Protein AF-A0A9X4CJ69-F1 (afdb_monomer)

Solvent-accessible surface area (backbone atoms only — not comparable to full-atom values): 3520 Å² total; per-residue (Å²): 136,57,73,67,61,52,43,55,48,50,54,51,50,44,54,50,30,50,52,48,23,53,53,18,47,56,54,43,65,42,81,90,54,53,78,76,65,31,50,60,25,45,52,48,24,51,53,24,50,53,53,43,54,53,56,68,65,53,76,71,73,82,130

Mean predicted aligned error: 6.11 Å

Sequence (63 aa):
MGPTDAHIRAASLRSQALAVLAANQARAADQSLSPADHQIPTFYAEEAQELLGILDCVKLEPA

Structure (mmCIF, N/CA/C/O backbone):
data_AF-A0A9X4CJ69-F1
#
_entry.id   AF-A0A9X4CJ69-F1
#
loop_
_atom_site.group_PDB
_atom_site.id
_atom_site.type_symbol
_atom_site.label_atom_id
_atom_site.label_alt_id
_atom_site.label_comp_id
_ato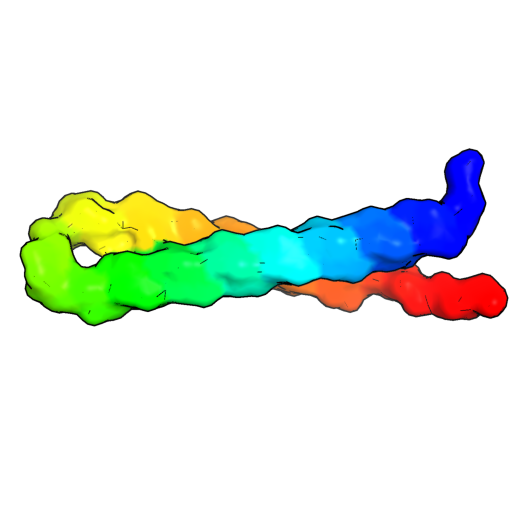m_site.label_asym_id
_atom_site.label_entity_id
_atom_site.label_seq_id
_atom_site.pdbx_PDB_ins_code
_atom_site.Cartn_x
_atom_site.Cartn_y
_atom_site.Cartn_z
_atom_site.occupancy
_atom_site.B_iso_or_equiv
_atom_site.auth_seq_id
_atom_site.auth_comp_id
_atom_site.auth_asym_id
_atom_site.auth_atom_id
_atom_site.pdbx_PDB_model_num
ATOM 1 N N . MET A 1 1 ? 24.799 3.080 -13.367 1.00 55.34 1 MET A N 1
ATOM 2 C CA . MET A 1 1 ? 23.776 2.436 -12.517 1.00 55.34 1 MET A CA 1
ATOM 3 C C . MET A 1 1 ? 23.122 1.369 -13.378 1.00 55.34 1 MET A C 1
ATOM 5 O O . MET A 1 1 ? 22.631 1.731 -14.440 1.00 55.34 1 MET A O 1
ATOM 9 N N . GLY A 1 2 ? 23.271 0.086 -13.039 1.00 63.94 2 GLY A N 1
ATOM 10 C CA . GLY A 1 2 ? 22.856 -1.013 -13.921 1.00 63.94 2 GLY A CA 1
ATOM 11 C C . GLY A 1 2 ? 21.356 -1.323 -13.815 1.00 63.94 2 GLY A C 1
ATOM 12 O O . GLY A 1 2 ? 20.750 -1.000 -12.791 1.00 63.94 2 GLY A O 1
ATOM 13 N N . PRO A 1 3 ? 20.747 -1.965 -14.828 1.00 63.09 3 PRO A N 1
ATOM 14 C CA . PRO A 1 3 ? 19.332 -2.362 -14.805 1.00 63.09 3 PRO A CA 1
ATOM 15 C C . PRO A 1 3 ? 18.976 -3.261 -13.601 1.00 63.09 3 PRO A C 1
ATOM 17 O O . PRO A 1 3 ? 17.903 -3.122 -13.017 1.00 63.09 3 PRO A O 1
ATOM 20 N N . THR A 1 4 ? 19.911 -4.092 -13.134 1.00 72.38 4 THR A N 1
ATOM 21 C CA . THR A 1 4 ? 19.753 -4.957 -11.951 1.00 72.38 4 THR A CA 1
ATOM 22 C C . THR A 1 4 ? 19.589 -4.171 -10.640 1.00 72.38 4 THR A C 1
ATOM 24 O O . THR A 1 4 ? 18.785 -4.547 -9.787 1.00 72.38 4 THR A O 1
ATOM 27 N N . ASP A 1 5 ? 20.275 -3.031 -10.489 1.00 79.94 5 ASP A N 1
ATOM 28 C CA . ASP A 1 5 ? 20.186 -2.195 -9.279 1.00 79.94 5 ASP A CA 1
ATOM 29 C C . ASP A 1 5 ? 18.835 -1.479 -9.167 1.00 79.94 5 ASP A C 1
ATOM 31 O O . ASP A 1 5 ? 18.389 -1.140 -8.068 1.00 79.94 5 ASP A O 1
ATOM 35 N N . ALA A 1 6 ? 18.208 -1.173 -10.306 1.00 79.50 6 ALA A N 1
ATOM 36 C CA . ALA A 1 6 ? 16.868 -0.597 -10.350 1.00 79.50 6 ALA A CA 1
ATOM 37 C C . ALA A 1 6 ? 15.823 -1.653 -9.971 1.00 79.50 6 ALA A C 1
ATOM 39 O O . ALA A 1 6 ? 14.903 -1.365 -9.206 1.00 79.50 6 ALA A O 1
ATOM 40 N N . HIS A 1 7 ? 16.028 -2.891 -10.424 1.00 82.12 7 HIS A N 1
ATOM 41 C CA . HIS A 1 7 ? 15.120 -4.000 -10.173 1.00 82.12 7 HIS A CA 1
ATOM 42 C C . HIS A 1 7 ? 15.048 -4.376 -8.686 1.00 82.12 7 HIS A C 1
ATOM 44 O O . HIS A 1 7 ? 13.967 -4.488 -8.106 1.00 82.12 7 HIS A O 1
ATOM 50 N N . ILE A 1 8 ? 16.208 -4.478 -8.033 1.00 87.19 8 ILE A N 1
ATOM 51 C CA . ILE A 1 8 ? 16.307 -4.751 -6.591 1.00 87.19 8 ILE A CA 1
ATOM 52 C C . ILE A 1 8 ? 15.668 -3.620 -5.772 1.00 87.19 8 ILE A C 1
ATOM 54 O O . ILE A 1 8 ? 14.951 -3.876 -4.802 1.00 87.19 8 ILE A O 1
ATOM 58 N N . ARG A 1 9 ? 15.883 -2.359 -6.168 1.00 86.75 9 ARG A N 1
ATOM 59 C CA . ARG A 1 9 ? 15.278 -1.206 -5.486 1.00 86.75 9 ARG A CA 1
ATOM 60 C C . ARG A 1 9 ? 13.765 -1.169 -5.632 1.00 86.75 9 ARG A C 1
ATOM 62 O O . ARG A 1 9 ? 13.094 -0.910 -4.639 1.00 86.75 9 ARG A O 1
ATOM 69 N N . ALA A 1 10 ? 13.230 -1.467 -6.812 1.00 88.12 10 ALA A N 1
ATOM 70 C CA . ALA A 1 10 ? 11.789 -1.545 -7.026 1.00 88.12 10 ALA A CA 1
ATOM 71 C C . ALA A 1 10 ? 11.150 -2.663 -6.185 1.00 88.12 10 ALA A C 1
ATOM 73 O O . ALA A 1 10 ? 10.141 -2.429 -5.525 1.00 88.12 10 ALA A O 1
ATOM 74 N N . ALA A 1 11 ? 11.775 -3.844 -6.119 1.00 89.38 11 ALA A N 1
ATOM 75 C CA . ALA A 1 1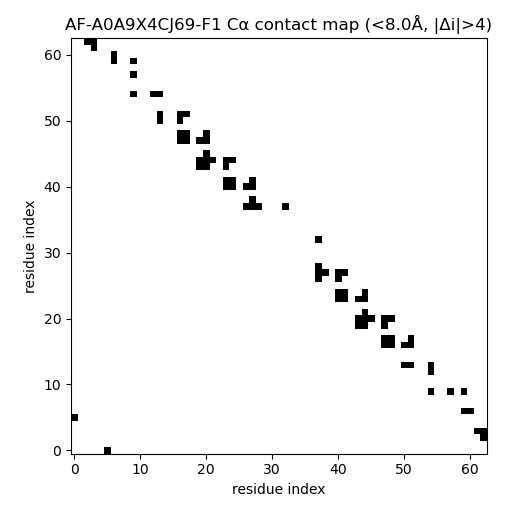1 ? 11.308 -4.942 -5.268 1.00 89.38 11 ALA A CA 1
ATOM 76 C C . ALA A 1 11 ? 11.339 -4.579 -3.769 1.00 89.38 11 ALA A C 1
ATOM 78 O O . ALA A 1 11 ? 10.398 -4.873 -3.024 1.00 89.38 11 ALA A O 1
ATOM 79 N N . SER A 1 12 ? 12.397 -3.891 -3.328 1.00 92.69 12 SER A N 1
ATOM 80 C CA . SER A 1 12 ? 12.505 -3.380 -1.959 1.00 92.69 12 SER A CA 1
ATOM 81 C C . SER A 1 12 ? 11.439 -2.323 -1.653 1.00 92.69 12 SER A C 1
ATOM 83 O O . SER A 1 12 ? 10.787 -2.389 -0.610 1.00 92.69 12 SER A O 1
ATOM 85 N N . LEU A 1 13 ? 11.206 -1.373 -2.564 1.00 93.88 13 LEU A N 1
ATOM 86 C CA . LEU A 1 13 ? 10.199 -0.326 -2.380 1.00 93.88 13 LEU A CA 1
ATOM 87 C C . LEU A 1 13 ? 8.782 -0.906 -2.371 1.00 93.88 13 LEU A C 1
ATOM 89 O O . LEU A 1 13 ? 7.965 -0.513 -1.545 1.00 93.88 13 LEU A O 1
ATOM 93 N N . ARG A 1 14 ? 8.519 -1.914 -3.209 1.00 94.56 14 ARG A N 1
ATOM 94 C CA . ARG A 1 14 ? 7.253 -2.655 -3.214 1.00 94.56 14 ARG A CA 1
ATOM 95 C C . ARG A 1 14 ? 7.007 -3.338 -1.873 1.00 94.56 14 ARG A C 1
ATOM 97 O O . ARG A 1 14 ? 5.911 -3.253 -1.333 1.00 94.56 14 ARG A O 1
ATOM 104 N N . SER A 1 15 ? 8.028 -3.992 -1.321 1.00 95.88 15 SER A N 1
ATOM 105 C CA . SER A 1 15 ? 7.927 -4.668 -0.020 1.00 95.88 15 SER A CA 1
ATOM 106 C C . SER A 1 15 ? 7.619 -3.679 1.110 1.00 95.88 15 SER A C 1
ATOM 108 O O . SER A 1 15 ? 6.790 -3.961 1.971 1.00 95.88 15 SER A O 1
ATOM 110 N N . GLN A 1 16 ? 8.234 -2.494 1.074 1.00 96.31 16 GLN A N 1
ATOM 111 C CA . GLN A 1 16 ? 7.950 -1.415 2.022 1.00 96.31 16 GLN A CA 1
ATOM 112 C C . GLN A 1 16 ? 6.523 -0.872 1.861 1.00 96.31 16 GLN A C 1
ATOM 114 O O . GLN A 1 16 ? 5.809 -0.751 2.853 1.00 96.31 16 GLN A O 1
ATOM 119 N N . ALA A 1 17 ? 6.077 -0.610 0.630 1.00 95.81 17 ALA A N 1
ATOM 120 C CA . ALA A 1 17 ? 4.720 -0.141 0.358 1.00 95.81 17 ALA A CA 1
ATOM 121 C C . ALA A 1 17 ? 3.657 -1.164 0.802 1.00 95.81 17 ALA A C 1
ATOM 123 O O . ALA A 1 17 ? 2.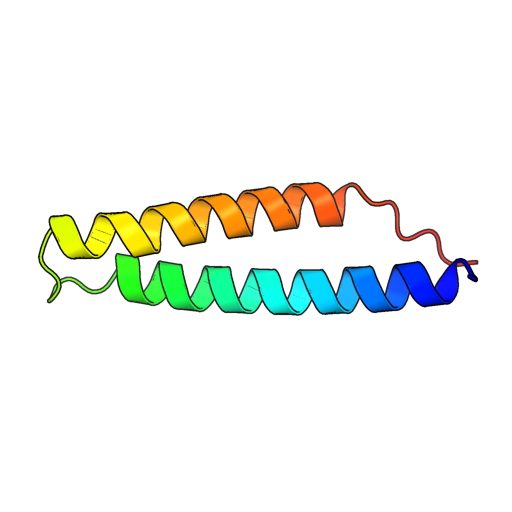660 -0.781 1.407 1.00 95.81 17 ALA A O 1
ATOM 124 N N . LEU A 1 18 ? 3.900 -2.467 0.612 1.00 96.75 18 LEU A N 1
ATOM 125 C CA . LEU A 1 18 ? 3.031 -3.531 1.134 1.00 96.75 18 LEU A CA 1
ATOM 126 C C . LEU A 1 18 ? 2.950 -3.525 2.665 1.00 96.75 18 LEU A C 1
ATOM 128 O O . LEU A 1 18 ? 1.864 -3.687 3.219 1.00 96.75 18 LEU A O 1
ATOM 132 N N . ALA A 1 19 ? 4.075 -3.328 3.356 1.00 97.12 19 ALA A N 1
ATOM 133 C CA . ALA A 1 19 ? 4.089 -3.255 4.815 1.00 97.12 19 ALA A CA 1
ATOM 134 C C . ALA A 1 19 ? 3.305 -2.037 5.332 1.00 97.12 19 ALA A C 1
ATOM 136 O O . ALA A 1 19 ? 2.522 -2.162 6.276 1.00 97.12 19 ALA A O 1
ATOM 137 N N . VAL A 1 20 ? 3.472 -0.877 4.687 1.00 95.56 20 VAL A N 1
ATOM 138 C CA . VAL A 1 20 ? 2.722 0.349 5.003 1.00 95.56 20 VAL A CA 1
ATOM 139 C C . VAL A 1 20 ? 1.230 0.151 4.744 1.00 95.56 20 VAL A C 1
ATOM 141 O O . VAL A 1 20 ? 0.425 0.494 5.608 1.00 95.56 20 VAL A O 1
ATOM 144 N N . LEU A 1 21 ? 0.857 -0.446 3.610 1.00 97.25 21 LEU A N 1
ATOM 145 C CA . LEU A 1 21 ? -0.534 -0.747 3.279 1.00 97.25 21 LEU A CA 1
ATOM 146 C C . LEU A 1 21 ? -1.171 -1.642 4.347 1.00 97.25 21 LEU A C 1
ATOM 148 O O . LEU A 1 21 ? -2.202 -1.285 4.911 1.00 97.25 21 LEU A O 1
ATOM 152 N N . ALA A 1 22 ? -0.528 -2.763 4.679 1.00 97.06 22 ALA A N 1
ATOM 153 C CA . ALA A 1 22 ? -1.053 -3.718 5.651 1.00 97.06 22 ALA A CA 1
ATOM 154 C C . ALA A 1 22 ? -1.216 -3.098 7.050 1.00 97.06 22 ALA A C 1
ATOM 156 O O . ALA A 1 22 ? -2.254 -3.274 7.689 1.00 97.06 22 ALA A O 1
ATOM 157 N N . ALA A 1 23 ? -0.221 -2.339 7.519 1.00 95.69 23 ALA A N 1
ATOM 158 C CA . ALA A 1 23 ? -0.274 -1.686 8.827 1.00 95.69 23 ALA A CA 1
ATOM 159 C C . ALA A 1 23 ? -1.399 -0.642 8.905 1.00 95.69 23 ALA A C 1
ATOM 161 O O . ALA A 1 23 ? -2.118 -0.565 9.903 1.00 95.69 23 ALA A O 1
ATOM 162 N N . ASN A 1 24 ? -1.574 0.144 7.844 1.00 95.31 24 ASN A N 1
ATOM 163 C CA . ASN A 1 24 ? -2.589 1.186 7.803 1.00 95.3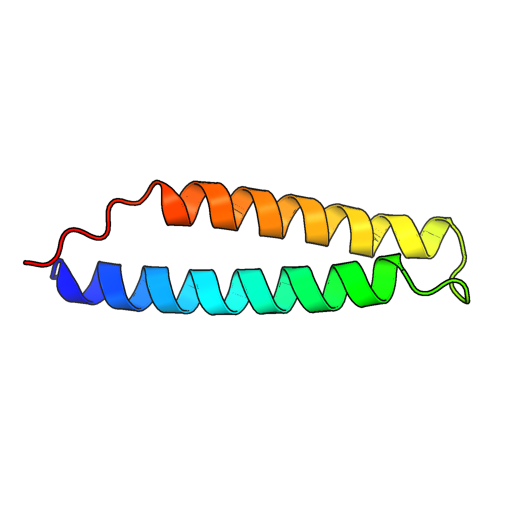1 24 ASN A CA 1
ATOM 164 C C . ASN A 1 24 ? -3.998 0.628 7.584 1.00 95.31 24 ASN A C 1
ATOM 166 O O . ASN A 1 24 ? -4.930 1.129 8.201 1.00 95.31 24 ASN A O 1
ATOM 170 N N . GLN A 1 25 ? -4.162 -0.452 6.818 1.00 94.62 25 GLN A N 1
ATOM 171 C CA . GLN A 1 25 ? -5.437 -1.170 6.724 1.00 94.62 25 GLN A CA 1
ATOM 172 C C . GLN A 1 25 ? -5.844 -1.785 8.066 1.00 94.62 25 GLN A C 1
ATOM 174 O O . GLN A 1 25 ? -6.994 -1.646 8.476 1.00 94.62 25 GLN A O 1
ATOM 179 N N . ALA A 1 26 ? -4.903 -2.412 8.781 1.00 93.94 26 ALA A N 1
ATOM 180 C CA . ALA A 1 26 ? -5.167 -2.966 10.108 1.00 93.94 26 ALA A CA 1
ATOM 181 C C . ALA A 1 26 ? -5.617 -1.877 11.091 1.00 93.94 26 ALA A C 1
ATOM 183 O O . ALA A 1 26 ? -6.573 -2.071 11.836 1.00 93.94 26 ALA A O 1
ATOM 184 N N . ARG A 1 27 ? -4.968 -0.708 11.048 1.00 90.88 27 ARG A N 1
ATOM 185 C CA . ARG A 1 27 ? -5.326 0.437 11.887 1.00 90.88 27 ARG A CA 1
ATOM 186 C C . ARG A 1 27 ? -6.630 1.109 11.444 1.00 90.88 27 ARG A C 1
ATOM 188 O O . ARG A 1 27 ? -7.412 1.503 12.291 1.00 90.88 27 ARG A O 1
ATOM 195 N N . ALA A 1 28 ? -6.911 1.199 10.146 1.00 89.31 28 ALA A N 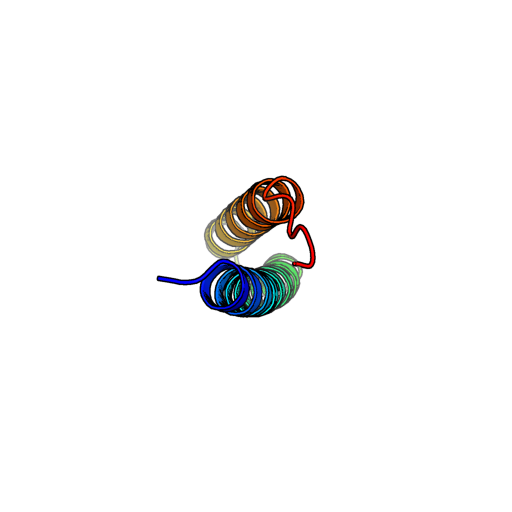1
ATOM 196 C CA . ALA A 1 28 ? -8.181 1.715 9.630 1.00 89.31 28 ALA A CA 1
ATOM 197 C C . ALA A 1 28 ? -9.370 0.800 9.974 1.00 89.31 28 ALA A C 1
ATOM 199 O O . ALA A 1 28 ? -10.496 1.279 10.084 1.00 89.31 28 ALA A O 1
ATOM 200 N N . ALA A 1 29 ? -9.130 -0.502 10.151 1.00 90.25 29 ALA A N 1
ATOM 201 C CA . ALA A 1 29 ? -10.136 -1.476 10.572 1.00 90.25 29 ALA A CA 1
ATOM 202 C C . ALA A 1 29 ? -10.332 -1.543 12.099 1.00 90.25 29 ALA A C 1
ATOM 204 O O . ALA A 1 29 ? -11.247 -2.228 12.563 1.00 90.25 29 ALA A O 1
ATOM 205 N N . ASP A 1 30 ? -9.497 -0.856 12.882 1.00 92.25 30 ASP A N 1
ATOM 206 C CA . ASP A 1 30 ? -9.586 -0.843 14.340 1.00 92.25 30 ASP A CA 1
ATOM 207 C C . ASP A 1 30 ? -10.778 0.002 14.803 1.00 92.25 30 ASP A C 1
ATOM 209 O O . ASP A 1 30 ? -10.719 1.225 14.867 1.00 92.25 30 ASP A O 1
ATOM 213 N N . GLN A 1 31 ? -11.872 -0.672 15.154 1.00 86.50 31 GLN A N 1
ATOM 214 C CA . GLN A 1 31 ? -13.128 -0.050 15.586 1.00 86.50 31 GLN A CA 1
ATOM 215 C C . GLN A 1 31 ? -13.038 0.660 16.946 1.00 86.50 31 GLN A C 1
ATOM 217 O O . GLN A 1 31 ? -14.000 1.311 17.351 1.00 86.50 31 GLN A O 1
ATOM 222 N N . SER A 1 32 ? -11.928 0.509 17.678 1.00 90.50 32 SER A N 1
ATOM 223 C CA . SER A 1 32 ? -11.708 1.229 18.936 1.00 90.50 32 SER A CA 1
ATOM 224 C C . SER A 1 32 ? -11.277 2.683 18.726 1.00 90.50 32 SER A C 1
ATOM 226 O O . SER A 1 32 ? -11.325 3.479 19.667 1.00 90.50 32 SER A O 1
ATOM 228 N N . LEU A 1 33 ? -10.878 3.040 17.502 1.00 83.38 33 LEU A N 1
ATOM 229 C CA .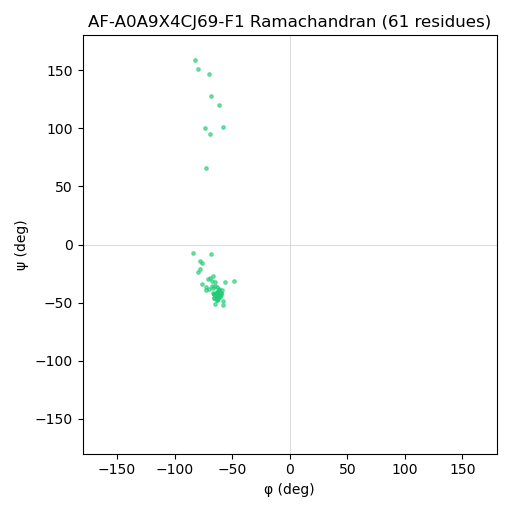 LEU A 1 33 ? -10.436 4.379 17.146 1.00 83.38 33 LEU A CA 1
ATOM 230 C C . LEU A 1 33 ? -11.617 5.330 16.911 1.00 83.38 33 LEU A C 1
ATOM 232 O O . LEU A 1 33 ? -12.712 4.951 16.498 1.00 83.38 33 LEU A O 1
ATOM 236 N N . SER A 1 34 ? -11.390 6.616 17.176 1.00 87.19 34 SER A N 1
ATOM 237 C CA . SER A 1 34 ? -12.345 7.667 16.818 1.00 87.19 34 SER A CA 1
ATOM 238 C C . SER A 1 34 ? -12.372 7.850 15.299 1.00 87.19 34 SER A C 1
ATOM 240 O O . SER A 1 34 ? -11.311 7.780 14.685 1.00 87.19 34 SER A O 1
ATOM 242 N N . PRO A 1 35 ? -13.508 8.200 14.665 1.00 79.12 35 PRO A N 1
ATOM 243 C CA . PRO A 1 35 ? -13.581 8.463 13.223 1.00 79.12 35 PRO A CA 1
ATOM 244 C C . PRO A 1 35 ? -12.501 9.415 12.679 1.00 79.12 35 PRO A C 1
ATOM 246 O O . PRO A 1 35 ? -12.063 9.255 11.543 1.00 79.12 35 PRO A O 1
ATOM 249 N N . ALA A 1 36 ? -12.039 10.379 13.484 1.00 82.44 36 ALA A N 1
ATOM 250 C CA . ALA A 1 36 ? -10.924 11.260 13.122 1.00 82.44 36 ALA A CA 1
ATOM 251 C C . ALA A 1 36 ? -9.578 10.509 13.031 1.00 82.44 36 ALA A C 1
ATOM 253 O O . ALA A 1 36 ? -8.774 10.776 12.141 1.00 82.44 36 ALA A O 1
ATOM 254 N N . ASP A 1 37 ? -9.366 9.520 13.897 1.00 86.00 37 ASP A N 1
ATOM 255 C CA . ASP A 1 37 ? -8.171 8.675 13.935 1.00 86.00 37 ASP A CA 1
ATOM 256 C C . ASP A 1 37 ? -8.154 7.610 12.823 1.00 86.00 37 ASP A C 1
ATOM 258 O O . ASP A 1 37 ? -7.088 7.071 12.529 1.00 86.00 37 ASP A O 1
ATOM 262 N N . HIS A 1 38 ? -9.293 7.336 12.165 1.00 84.88 38 HIS A N 1
ATOM 263 C CA . HIS A 1 38 ? -9.376 6.462 10.981 1.00 84.88 38 HIS A CA 1
ATOM 264 C C . HIS A 1 38 ? -8.959 7.161 9.678 1.00 84.88 38 HIS A C 1
ATOM 266 O O . HIS A 1 38 ? -8.555 6.487 8.727 1.00 84.88 38 HIS A O 1
ATOM 272 N N . GLN A 1 39 ? -9.036 8.495 9.608 1.00 87.94 39 GLN A N 1
ATOM 273 C CA . G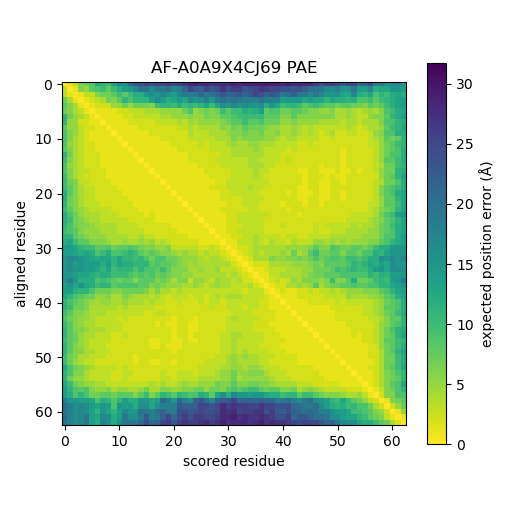LN A 1 39 ? -8.749 9.236 8.372 1.00 87.94 39 GLN A CA 1
ATOM 274 C C . GLN A 1 39 ? -7.283 9.108 7.960 1.00 87.94 39 GL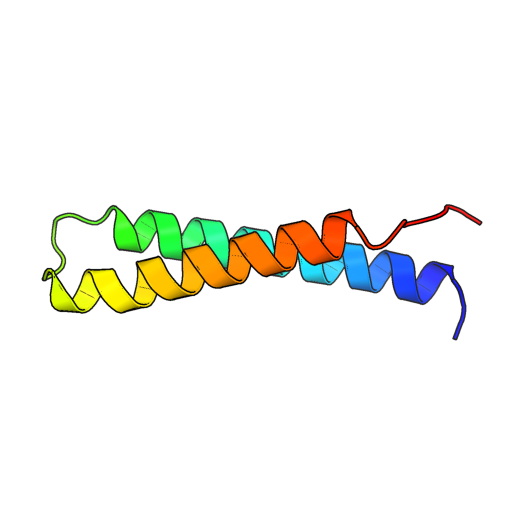N A C 1
ATOM 276 O O . GLN A 1 39 ? -6.985 8.873 6.792 1.00 87.94 39 GLN A O 1
ATOM 281 N N . ILE A 1 40 ? -6.373 9.212 8.930 1.00 89.56 40 ILE A N 1
ATOM 282 C CA . ILE A 1 40 ? -4.930 9.160 8.680 1.00 89.56 40 ILE A CA 1
ATOM 283 C C .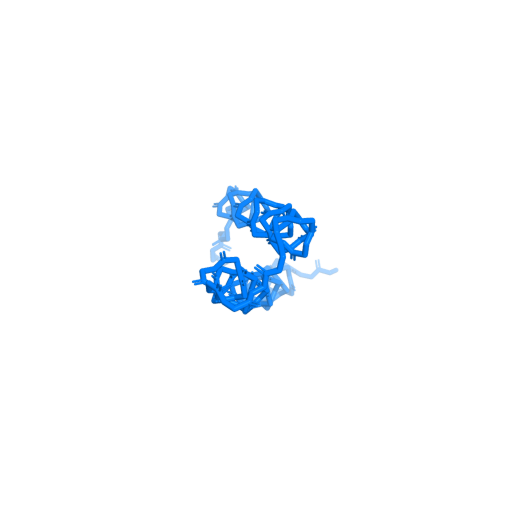 ILE A 1 40 ? -4.502 7.772 8.155 1.00 89.56 40 ILE A C 1
ATOM 285 O O . ILE A 1 40 ? -3.861 7.716 7.106 1.00 89.56 40 ILE A O 1
ATOM 289 N N . PRO A 1 41 ? -4.866 6.643 8.799 1.00 90.44 41 PRO A N 1
ATOM 290 C CA . PRO A 1 41 ? -4.579 5.316 8.261 1.00 90.44 41 PRO A CA 1
ATOM 291 C C . PRO A 1 41 ? -5.235 5.055 6.903 1.00 90.44 41 PRO A C 1
ATOM 293 O O . PRO A 1 41 ? -4.610 4.460 6.034 1.00 90.44 41 PRO A O 1
ATOM 296 N N . THR A 1 42 ? -6.465 5.522 6.684 1.00 91.06 42 THR A N 1
ATOM 297 C CA . THR A 1 42 ? -7.138 5.341 5.386 1.00 91.06 42 THR A CA 1
ATOM 298 C C . THR A 1 42 ? -6.368 6.046 4.268 1.00 91.06 42 THR A C 1
ATOM 300 O O . THR A 1 42 ? -6.055 5.420 3.260 1.00 91.06 42 THR A O 1
ATOM 303 N N . PHE A 1 43 ? -5.959 7.299 4.491 1.00 93.06 43 PHE A N 1
ATOM 304 C CA . PHE A 1 43 ? -5.148 8.066 3.543 1.00 93.06 43 PHE A CA 1
ATOM 305 C C . PHE A 1 43 ? -3.824 7.363 3.200 1.00 93.06 43 PHE A C 1
ATOM 307 O O . PHE A 1 43 ? -3.497 7.179 2.031 1.00 93.06 43 PHE A O 1
ATOM 314 N N . TYR A 1 44 ? -3.077 6.899 4.208 1.00 93.62 44 TYR A N 1
ATOM 315 C CA . TYR A 1 44 ? -1.805 6.210 3.962 1.00 93.62 44 TYR A CA 1
ATOM 316 C C . TYR A 1 44 ? -1.974 4.836 3.307 1.00 93.62 44 TYR A C 1
ATOM 318 O O . TYR A 1 44 ? -1.080 4.388 2.589 1.00 93.62 44 TYR A O 1
ATOM 326 N N . ALA A 1 45 ? -3.094 4.148 3.547 1.00 94.44 45 ALA A N 1
ATOM 327 C CA . ALA A 1 45 ? -3.418 2.924 2.827 1.00 94.44 45 ALA A CA 1
ATOM 328 C C . ALA A 1 45 ? -3.672 3.214 1.337 1.00 94.44 45 ALA A C 1
ATOM 330 O O . ALA A 1 45 ? -3.155 2.496 0.484 1.00 94.44 45 ALA A O 1
ATOM 331 N N . GLU A 1 46 ? -4.399 4.284 1.014 1.00 96.00 46 GLU A N 1
ATOM 332 C CA . GLU A 1 46 ? -4.646 4.704 -0.372 1.00 96.00 46 GLU A CA 1
ATOM 333 C C . GLU A 1 46 ? -3.347 5.100 -1.094 1.00 96.00 46 GLU A C 1
ATOM 335 O O . GLU A 1 46 ? -3.069 4.563 -2.169 1.00 96.00 46 GLU A O 1
ATOM 340 N N . GLU A 1 47 ? -2.495 5.931 -0.482 1.00 95.88 47 GLU A N 1
ATOM 341 C CA . GLU A 1 47 ? -1.188 6.297 -1.059 1.00 95.88 47 GLU A CA 1
ATOM 342 C C . GLU A 1 47 ? -0.287 5.074 -1.279 1.00 95.88 47 GLU A C 1
ATOM 344 O O . GLU A 1 47 ? 0.352 4.934 -2.326 1.00 95.88 47 GLU A O 1
ATOM 349 N N . ALA A 1 48 ? -0.227 4.160 -0.304 1.00 95.56 48 ALA A N 1
ATOM 350 C CA . ALA A 1 48 ? 0.571 2.946 -0.430 1.00 95.56 48 ALA A CA 1
ATOM 351 C C . ALA A 1 48 ? 0.065 2.058 -1.576 1.00 95.56 48 ALA A C 1
ATOM 353 O O . ALA A 1 48 ? 0.867 1.450 -2.287 1.00 95.56 48 ALA A O 1
ATOM 354 N N . GLN A 1 49 ? -1.249 2.003 -1.786 1.00 95.88 49 GLN A N 1
ATOM 355 C CA . GLN A 1 49 ? -1.843 1.254 -2.884 1.00 95.88 49 GLN A CA 1
ATOM 356 C C . GLN A 1 49 ? -1.569 1.897 -4.251 1.00 95.88 49 GLN A C 1
ATOM 358 O O . GLN A 1 49 ? -1.271 1.181 -5.210 1.00 95.88 49 GLN A O 1
ATOM 363 N N . GLU A 1 50 ? -1.586 3.225 -4.345 1.00 95.31 50 GLU A N 1
ATOM 364 C CA . GLU A 1 50 ? -1.211 3.945 -5.566 1.00 95.31 50 GLU A CA 1
ATOM 365 C C . GLU A 1 50 ? 0.276 3.747 -5.909 1.00 95.31 50 GLU A C 1
ATOM 367 O O . GLU A 1 50 ? 0.619 3.418 -7.049 1.00 95.31 50 GLU A O 1
ATOM 372 N N . LEU A 1 51 ? 1.161 3.825 -4.908 1.00 93.50 51 LEU A N 1
ATOM 373 C CA . LEU A 1 51 ? 2.590 3.530 -5.063 1.00 93.50 51 LEU A CA 1
ATOM 374 C C . LEU A 1 51 ? 2.843 2.104 -5.564 1.00 93.50 51 LEU A C 1
ATOM 376 O O . LEU A 1 51 ? 3.721 1.900 -6.403 1.00 93.50 51 LEU A O 1
ATOM 380 N N . LEU A 1 52 ? 2.080 1.118 -5.085 1.00 94.12 52 LEU A N 1
ATOM 381 C CA . LEU A 1 52 ? 2.161 -0.255 -5.589 1.00 94.12 52 LEU A CA 1
ATOM 382 C C . LEU A 1 52 ? 1.763 -0.337 -7.063 1.00 94.12 52 LEU A C 1
ATOM 384 O O . LEU A 1 52 ? 2.475 -0.978 -7.833 1.00 94.12 52 LEU A O 1
ATOM 388 N N . GLY A 1 53 ? 0.702 0.363 -7.471 1.00 91.88 53 GLY A N 1
ATOM 389 C CA . GLY A 1 53 ? 0.292 0.442 -8.874 1.00 91.88 53 GLY A CA 1
ATOM 390 C C . GLY A 1 53 ? 1.378 1.039 -9.773 1.00 91.88 53 GLY A C 1
ATOM 391 O O . GLY A 1 53 ? 1.653 0.511 -10.852 1.00 91.88 53 GLY A O 1
ATOM 392 N N . ILE A 1 54 ? 2.062 2.090 -9.309 1.00 90.81 54 ILE A N 1
ATOM 393 C CA . ILE A 1 54 ? 3.203 2.683 -10.022 1.00 90.81 54 ILE A CA 1
ATOM 394 C C . ILE A 1 54 ? 4.350 1.672 -10.128 1.00 90.81 54 ILE A C 1
ATOM 396 O O . ILE A 1 54 ? 4.896 1.474 -11.212 1.00 90.81 54 ILE A O 1
ATOM 400 N N . LEU A 1 55 ? 4.705 1.011 -9.024 1.00 89.25 55 LEU A N 1
ATOM 401 C CA . LEU A 1 55 ? 5.796 0.035 -8.981 1.00 89.25 55 LEU A CA 1
ATOM 402 C C . LEU A 1 55 ? 5.522 -1.209 -9.833 1.00 89.25 55 LEU A C 1
ATOM 404 O O . LEU A 1 55 ? 6.462 -1.755 -10.403 1.00 89.25 55 LEU A O 1
ATOM 408 N N . ASP A 1 56 ? 4.262 -1.621 -9.963 1.00 85.81 56 ASP A N 1
ATOM 409 C CA . ASP A 1 56 ? 3.829 -2.687 -10.873 1.00 85.81 56 ASP A CA 1
ATOM 410 C C . ASP A 1 56 ? 3.969 -2.291 -12.351 1.00 85.81 56 ASP A C 1
ATOM 412 O O . ASP A 1 56 ? 4.258 -3.137 -13.199 1.00 85.81 56 ASP A O 1
ATOM 416 N N . CYS A 1 57 ? 3.810 -1.002 -12.667 1.00 83.12 57 CYS A N 1
ATOM 417 C CA . CYS A 1 57 ? 3.991 -0.469 -14.019 1.00 83.12 57 CYS A CA 1
ATOM 418 C C . CYS A 1 57 ? 5.465 -0.283 -14.400 1.00 83.12 57 CYS A C 1
ATOM 420 O O . CYS A 1 57 ? 5.792 -0.223 -15.590 1.00 83.12 57 CYS A O 1
ATOM 422 N N . VAL A 1 58 ? 6.368 -0.188 -13.417 1.00 77.75 58 VAL A N 1
ATOM 423 C CA . VAL A 1 58 ? 7.809 -0.192 -13.674 1.00 77.75 58 VAL A CA 1
ATOM 424 C C . VAL A 1 58 ? 8.174 -1.596 -14.132 1.00 77.75 58 VAL A C 1
ATOM 426 O O . VAL A 1 58 ? 8.387 -2.501 -13.330 1.00 77.75 58 VAL A O 1
ATOM 429 N N . LYS A 1 59 ? 8.207 -1.779 -15.454 1.00 63.00 59 LYS A N 1
ATOM 430 C CA . LYS A 1 59 ? 8.554 -3.039 -16.102 1.00 63.00 59 LYS A CA 1
ATOM 431 C C . LYS A 1 59 ? 9.954 -3.446 -15.653 1.00 63.00 59 LYS A C 1
ATOM 433 O O . LYS A 1 59 ? 10.974 -2.915 -16.089 1.00 63.00 59 LYS A O 1
ATOM 438 N N . LEU A 1 60 ? 9.960 -4.377 -14.718 1.00 60.94 60 LEU A N 1
ATOM 439 C CA . LEU A 1 60 ? 11.111 -5.055 -14.173 1.00 60.94 60 LEU A CA 1
ATOM 440 C C . LEU A 1 60 ? 11.622 -6.037 -15.236 1.00 60.94 60 LEU A C 1
ATOM 442 O O . LEU A 1 60 ? 11.494 -7.245 -15.089 1.00 60.94 60 LEU A O 1
ATOM 446 N N . GLU A 1 61 ? 12.120 -5.520 -16.362 1.00 51.09 61 GLU A N 1
ATOM 447 C CA . GLU A 1 61 ? 12.702 -6.348 -17.421 1.00 51.09 61 GLU A CA 1
ATOM 448 C C . GLU A 1 61 ? 13.920 -7.084 -16.824 1.00 51.09 61 GLU A C 1
ATOM 450 O O . GLU A 1 61 ? 14.833 -6.429 -16.302 1.00 51.09 61 GLU A O 1
ATOM 455 N N . PRO A 1 62 ? 13.935 -8.430 -16.812 1.00 50.53 62 PRO A N 1
ATOM 456 C CA . PRO A 1 62 ? 15.149 -9.168 -16.512 1.00 50.53 62 PRO A CA 1
ATOM 457 C C . PRO A 1 62 ? 16.125 -8.955 -17.677 1.00 50.53 62 PRO A C 1
ATOM 459 O O . PRO A 1 62 ? 15.745 -9.108 -18.838 1.00 50.53 62 PRO A O 1
ATOM 462 N N . ALA A 1 63 ? 17.349 -8.536 -17.350 1.00 55.28 63 ALA A N 1
ATOM 463 C CA . ALA A 1 63 ? 18.449 -8.431 -18.308 1.00 55.28 63 ALA A CA 1
ATOM 464 C C . ALA A 1 63 ? 18.897 -9.813 -18.802 1.00 55.28 63 ALA A C 1
ATOM 466 O O . ALA A 1 63 ? 18.838 -10.769 -17.991 1.00 55.28 63 ALA A O 1
#

Nearest PDB structures (foldseek):
  5goe-assembly1_A  TM=7.630E-01  e=3.876E+00  Homo sapiens
  5gof-assembly1_A  TM=7.613E-01  e=3.876E+00  Homo sapiens
  9had-assembly1_A  TM=6.031E-01  e=1.726E+00  Dermatophagoides farinae
  9had-assembly2_B  TM=5.772E-01  e=2.356E+00  Dermatophagoides farinae
  2f1m-assembly2_D  TM=4.837E-01  e=2.507E+00  Escherichia coli

Secondary structure (DSSP, 8-state):
--HHHHHHHHHHHHHHHHHHHHHHHHHHT-TTS-HHHHHHHHHHHHHHHHHHHHHHHS-----

Foldseek 3Di:
DDLVVVLVVLVVLLVVLVVLLVVLVVQLPPPVDDPVSNVVSVVSNVVSVVSNVVSVVPPSDDD

Radius of gyration: 14.92 Å; Cα contacts (8 Å, |Δi|>4): 44; chains: 1; bounding box: 37×20×37 Å

pLDDT: mean 86.17, std 12.19, range [50.53, 97.25]